Protein AF-A0A6P6TTJ6-F1 (afdb_monomer_lite)

pLDDT: mean 81.43, std 11.1, range [37.91, 95.19]

Foldseek 3Di:
DDDDDVVLLVVLVVVVVVVVVVCVVVVFFEEEDEPDPVCVVVVVVVCVVVVHDHFPLLQDACVQVVLVDDQWDDDPPDTGHGDNDDRGLAYEYEDDPDPRNCLVSCQVVVRAYAYDDDPPDDPVSLVSHDTSHRPPVPPD

Radius of gyration: 16.4 Å; chains: 1; bounding box: 40×37×46 Å

Sequence (140 aa):
MTIIDSDKTLICLRNACNFVGNLVRLKGQFLFVNTNTLFDEISEEMTKAIGIKNDKSWRLEGFLTNSSSPKKFRGRNKKLNLGAIHAPDCVVIFDTERKSSVILEAEWLQVPIVGHVDSSMPWETYKKITYLKEDFSLNR

Structure (mmCIF, N/CA/C/O backbone):
data_AF-A0A6P6TTJ6-F1
#
_entry.id   AF-A0A6P6TTJ6-F1
#
loop_
_atom_site.group_PDB
_atom_site.id
_atom_site.type_symbol
_atom_site.label_atom_id
_atom_site.label_alt_id
_atom_site.label_comp_id
_atom_site.label_asym_id
_atom_site.label_entity_id
_atom_site.label_seq_id
_atom_site.pdbx_PDB_ins_code
_atom_site.Cartn_x
_atom_site.Cartn_y
_atom_site.Cartn_z
_atom_site.occupancy
_atom_site.B_iso_or_equiv
_atom_site.auth_seq_id
_atom_site.auth_comp_id
_atom_site.auth_asym_id
_atom_site.auth_atom_id
_atom_site.pdbx_PDB_model_num
ATOM 1 N N . MET A 1 1 ? 17.411 8.070 -18.887 1.00 58.19 1 MET A N 1
ATOM 2 C CA . MET A 1 1 ? 15.996 7.698 -19.066 1.00 58.19 1 MET A CA 1
ATOM 3 C C . MET A 1 1 ? 15.959 6.199 -19.277 1.00 58.19 1 MET A C 1
ATOM 5 O O . MET A 1 1 ? 16.564 5.721 -20.227 1.00 58.19 1 MET A O 1
ATOM 9 N N . THR A 1 2 ? 15.394 5.468 -18.327 1.00 77.06 2 THR A N 1
ATOM 10 C CA . THR A 1 2 ? 15.205 4.016 -18.391 1.00 77.06 2 THR A CA 1
ATOM 11 C C . THR A 1 2 ? 13.824 3.747 -18.983 1.00 77.06 2 THR A C 1
ATOM 13 O O . THR A 1 2 ? 12.867 4.444 -18.654 1.00 77.06 2 THR A O 1
ATOM 16 N N . ILE A 1 3 ? 13.727 2.791 -19.906 1.00 83.31 3 ILE A N 1
ATOM 17 C CA . ILE A 1 3 ? 12.441 2.360 -20.464 1.00 83.31 3 ILE A CA 1
ATOM 18 C C . ILE A 1 3 ? 11.975 1.168 -19.631 1.00 83.31 3 ILE A C 1
ATOM 20 O O . ILE A 1 3 ? 12.717 0.197 -19.482 1.00 83.31 3 ILE A O 1
ATOM 24 N N . ILE A 1 4 ? 10.779 1.285 -19.060 1.00 83.50 4 ILE A N 1
ATOM 25 C CA . ILE A 1 4 ? 10.122 0.247 -18.262 1.00 83.50 4 ILE A CA 1
ATOM 26 C C . ILE A 1 4 ? 9.396 -0.716 -19.213 1.00 83.50 4 ILE A C 1
ATOM 28 O O . ILE A 1 4 ? 8.837 -0.291 -20.225 1.00 83.50 4 ILE A O 1
ATOM 32 N N . ASP A 1 5 ? 9.438 -2.012 -18.907 1.00 87.56 5 ASP A N 1
ATOM 33 C CA . ASP A 1 5 ? 8.827 -3.064 -19.722 1.00 87.56 5 ASP A CA 1
ATOM 34 C C . ASP A 1 5 ? 7.325 -3.166 -19.422 1.00 87.56 5 ASP A C 1
ATOM 36 O O . ASP A 1 5 ? 6.913 -3.718 -18.400 1.00 87.56 5 ASP A O 1
ATOM 40 N N . SER A 1 6 ? 6.500 -2.652 -20.339 1.00 88.25 6 SER A N 1
ATOM 41 C CA . SER A 1 6 ? 5.046 -2.598 -20.171 1.00 88.25 6 SER A CA 1
ATOM 42 C C . SER A 1 6 ? 4.386 -3.967 -20.012 1.00 88.25 6 SER A C 1
ATOM 44 O O . SER A 1 6 ? 3.352 -4.063 -19.346 1.00 88.25 6 SER A O 1
ATOM 46 N N . ASP A 1 7 ? 4.958 -5.029 -20.588 1.00 90.50 7 ASP A N 1
ATOM 47 C CA . ASP A 1 7 ? 4.389 -6.374 -20.482 1.00 90.50 7 ASP A CA 1
ATOM 48 C C . ASP A 1 7 ? 4.592 -6.926 -19.070 1.00 90.50 7 ASP A C 1
ATOM 50 O O . ASP A 1 7 ? 3.666 -7.479 -18.463 1.00 90.50 7 ASP A O 1
ATOM 54 N N . LYS A 1 8 ? 5.778 -6.696 -18.495 1.00 87.50 8 LYS A N 1
ATOM 55 C CA . LYS A 1 8 ? 6.046 -7.016 -17.088 1.00 87.50 8 LYS A CA 1
ATOM 56 C C . LYS A 1 8 ? 5.174 -6.186 -16.161 1.00 87.50 8 LYS A C 1
ATOM 58 O O . LYS A 1 8 ? 4.575 -6.761 -15.247 1.00 87.50 8 LYS A O 1
ATOM 63 N N . THR A 1 9 ? 5.033 -4.884 -16.415 1.00 88.44 9 THR A N 1
ATOM 64 C CA . THR A 1 9 ? 4.139 -4.022 -15.633 1.00 88.44 9 THR A CA 1
ATOM 65 C C . THR A 1 9 ? 2.704 -4.558 -15.657 1.00 88.44 9 THR A C 1
ATOM 67 O O . THR A 1 9 ? 2.066 -4.661 -14.608 1.00 88.44 9 THR A O 1
ATOM 70 N N . LEU A 1 10 ? 2.196 -4.977 -16.823 1.00 90.62 10 LEU A N 1
ATOM 71 C CA . LEU A 1 10 ? 0.845 -5.525 -16.972 1.00 90.62 10 LEU A CA 1
ATOM 72 C C . LEU A 1 10 ? 0.649 -6.816 -16.167 1.00 90.62 10 LEU A C 1
ATOM 74 O O . LEU A 1 10 ? -0.375 -6.977 -15.496 1.00 90.62 10 LEU A O 1
ATOM 78 N N . ILE A 1 11 ? 1.613 -7.738 -16.217 1.00 91.44 11 ILE A N 1
ATOM 79 C CA . ILE A 1 11 ? 1.575 -8.985 -15.437 1.00 91.44 11 ILE A CA 1
ATOM 80 C C . ILE A 1 11 ? 1.573 -8.669 -13.936 1.00 91.44 11 ILE A C 1
ATOM 82 O O . ILE A 1 11 ? 0.745 -9.195 -13.188 1.00 91.44 11 ILE A O 1
ATOM 86 N N . CYS A 1 12 ? 2.452 -7.767 -13.500 1.00 89.44 12 CYS A N 1
ATOM 87 C CA . CYS A 1 12 ? 2.560 -7.350 -12.106 1.00 89.44 12 CYS A CA 1
ATOM 88 C C . CYS A 1 12 ? 1.270 -6.692 -11.603 1.00 89.44 12 CYS A C 1
ATOM 90 O O . CYS A 1 12 ? 0.802 -7.008 -10.506 1.00 89.44 12 CYS A O 1
ATOM 92 N N . LEU A 1 13 ? 0.663 -5.833 -12.423 1.00 90.50 13 LEU A N 1
ATOM 93 C CA . LEU A 1 13 ? -0.601 -5.175 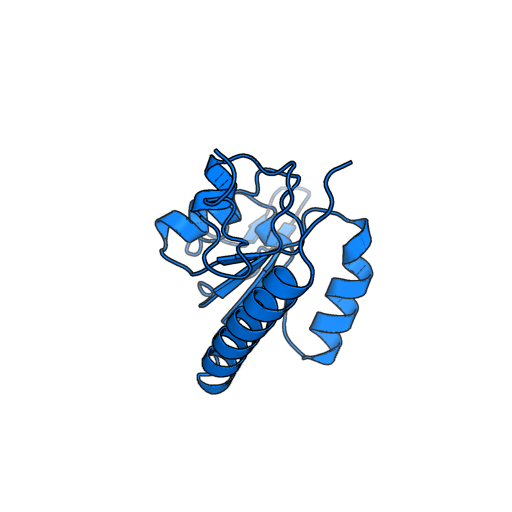-12.117 1.00 90.50 13 LEU A CA 1
ATOM 94 C C . LEU A 1 13 ? -1.739 -6.191 -11.984 1.00 90.50 13 LEU A C 1
ATOM 96 O O . LEU A 1 13 ? -2.487 -6.143 -11.012 1.00 90.50 13 LEU A O 1
ATOM 100 N N . ARG A 1 14 ? -1.843 -7.163 -12.901 1.00 93.00 14 ARG A N 1
ATOM 101 C CA . ARG A 1 14 ? -2.849 -8.239 -12.818 1.00 93.00 14 ARG A CA 1
ATOM 102 C C . ARG A 1 14 ? -2.713 -9.045 -11.528 1.00 93.00 14 ARG A C 1
ATOM 104 O O . ARG A 1 14 ? -3.716 -9.308 -10.867 1.00 93.00 14 ARG A O 1
ATOM 111 N N . ASN A 1 15 ? -1.487 -9.389 -11.140 1.00 92.38 15 ASN A N 1
ATOM 112 C CA . ASN A 1 15 ? -1.221 -10.115 -9.899 1.00 92.38 15 ASN A CA 1
ATOM 113 C C . ASN A 1 15 ? -1.620 -9.294 -8.664 1.00 92.38 15 ASN A C 1
ATOM 115 O O . ASN A 1 15 ? -2.304 -9.811 -7.780 1.00 92.38 15 ASN A O 1
ATOM 119 N N . ALA A 1 16 ? -1.257 -8.009 -8.631 1.00 91.88 16 ALA A N 1
ATOM 120 C CA . ALA A 1 16 ? -1.640 -7.097 -7.556 1.00 91.88 16 ALA A CA 1
ATOM 121 C C . ALA A 1 16 ? -3.167 -6.929 -7.464 1.00 91.88 16 ALA A C 1
ATOM 123 O O . ALA A 1 16 ? -3.736 -7.042 -6.379 1.00 91.88 16 ALA A O 1
ATOM 124 N N . CYS A 1 17 ? -3.853 -6.736 -8.594 1.00 92.44 17 CYS A N 1
ATOM 125 C CA . CYS A 1 17 ? -5.311 -6.628 -8.641 1.00 92.44 17 CYS A CA 1
ATOM 126 C C . CYS A 1 17 ? -6.007 -7.913 -8.179 1.00 92.44 17 CYS A C 1
ATOM 128 O O . CYS A 1 17 ? -6.989 -7.835 -7.444 1.00 92.44 17 CYS A O 1
ATOM 130 N N . ASN A 1 18 ? -5.496 -9.090 -8.553 1.00 94.62 18 ASN A N 1
ATOM 131 C CA . ASN A 1 18 ? -6.033 -10.369 -8.085 1.00 94.62 18 ASN A CA 1
ATOM 132 C C . ASN A 1 18 ? -5.885 -10.520 -6.564 1.00 94.62 18 ASN A C 1
ATOM 134 O O . ASN A 1 18 ? -6.832 -10.921 -5.886 1.00 94.62 18 ASN A O 1
ATOM 138 N N . PHE A 1 19 ? -4.723 -10.156 -6.016 1.00 94.00 19 PHE A N 1
ATOM 139 C CA . PHE A 1 19 ? -4.475 -10.167 -4.575 1.00 94.00 19 PHE A CA 1
ATOM 140 C C . PHE A 1 19 ? -5.423 -9.223 -3.819 1.00 94.00 19 PHE A C 1
ATOM 142 O O . PHE A 1 19 ? -6.116 -9.653 -2.894 1.00 94.00 19 PHE A O 1
ATOM 149 N N . VAL A 1 20 ? -5.523 -7.964 -4.259 1.00 93.00 20 VAL A N 1
ATOM 150 C CA . VAL A 1 20 ? -6.442 -6.975 -3.675 1.00 93.00 20 VAL A CA 1
ATOM 151 C C . VAL A 1 20 ? -7.891 -7.453 -3.792 1.00 93.00 20 VAL A C 1
ATOM 153 O O . VAL A 1 20 ? -8.634 -7.400 -2.816 1.00 93.00 20 VAL A O 1
ATOM 156 N N . GLY A 1 21 ? -8.291 -7.993 -4.945 1.00 94.12 21 GLY A N 1
ATOM 157 C CA . GLY A 1 21 ? -9.632 -8.536 -5.161 1.00 94.12 21 GLY A CA 1
ATOM 158 C C . GLY A 1 21 ? -9.982 -9.675 -4.200 1.00 94.12 21 GLY A C 1
ATOM 159 O O . GLY A 1 21 ? -11.105 -9.729 -3.694 1.00 94.12 21 GLY A O 1
ATOM 160 N N . ASN A 1 22 ? -9.024 -10.550 -3.889 1.00 95.19 22 ASN A N 1
ATOM 161 C CA . ASN A 1 22 ? -9.205 -11.610 -2.897 1.00 95.19 22 ASN A CA 1
ATOM 162 C C . ASN A 1 22 ? -9.354 -11.048 -1.475 1.00 95.19 22 ASN A C 1
ATOM 164 O O . ASN A 1 22 ? -10.259 -11.465 -0.754 1.00 95.19 22 ASN A O 1
ATOM 168 N N . LEU A 1 23 ? -8.535 -10.066 -1.088 1.00 93.12 23 LEU A N 1
ATOM 169 C CA . LEU A 1 23 ? -8.648 -9.398 0.214 1.00 93.12 23 LEU A CA 1
ATOM 170 C C . LEU A 1 23 ? -9.980 -8.655 0.382 1.00 93.12 23 LEU A C 1
ATOM 172 O O . LEU A 1 23 ? -10.607 -8.743 1.437 1.00 93.12 23 LEU A O 1
ATOM 176 N N . VAL A 1 24 ? -10.462 -7.976 -0.664 1.00 92.50 24 VAL A N 1
ATOM 177 C CA . VAL A 1 24 ? -11.763 -7.287 -0.639 1.00 92.50 24 VAL A CA 1
ATOM 178 C C . VAL A 1 24 ? -12.906 -8.278 -0.390 1.00 92.50 24 VAL A C 1
ATOM 180 O O . VAL A 1 24 ? -13.807 -7.983 0.395 1.00 92.50 24 VAL A O 1
ATOM 183 N N . ARG A 1 25 ? -12.866 -9.482 -0.984 1.00 94.25 25 ARG A N 1
ATOM 184 C CA . ARG A 1 25 ? -13.869 -10.540 -0.730 1.00 94.25 25 ARG A CA 1
ATOM 185 C C . ARG A 1 25 ? -13.893 -10.994 0.729 1.00 94.25 25 ARG A C 1
ATOM 187 O O . ARG A 1 25 ? -14.957 -11.332 1.241 1.00 94.25 25 ARG A O 1
ATOM 194 N N . LEU A 1 26 ? -12.741 -10.963 1.397 1.00 93.75 26 LEU A N 1
ATOM 195 C CA . LEU A 1 26 ? -12.600 -11.255 2.825 1.00 93.75 26 LEU A CA 1
ATOM 196 C C . LEU A 1 26 ? -12.953 -10.058 3.724 1.00 93.75 26 LEU A C 1
ATOM 198 O O . LEU A 1 26 ? -12.851 -10.169 4.941 1.00 93.75 26 LEU A O 1
ATOM 202 N N . LYS A 1 27 ? -13.404 -8.935 3.144 1.00 90.19 27 LYS A N 1
ATOM 203 C CA . LYS A 1 27 ? -13.656 -7.659 3.834 1.00 90.19 27 LYS A CA 1
ATOM 204 C C . LYS A 1 27 ? -12.411 -7.093 4.527 1.00 90.19 27 LYS A C 1
ATOM 206 O O . LYS A 1 27 ? -12.526 -6.472 5.583 1.00 90.19 27 LYS A O 1
ATOM 211 N N . GLY A 1 28 ? -11.242 -7.306 3.922 1.00 89.25 28 GLY A N 1
ATOM 212 C CA . GLY A 1 28 ? -9.980 -6.787 4.433 1.00 89.25 28 GLY A CA 1
ATOM 213 C C . GLY A 1 28 ? -9.941 -5.258 4.473 1.00 89.25 28 GLY A C 1
ATOM 214 O O . GLY A 1 28 ? -10.584 -4.577 3.667 1.00 89.25 28 GLY A O 1
ATOM 215 N N . GLN A 1 29 ? -9.181 -4.717 5.420 1.00 88.44 29 GLN A N 1
ATOM 216 C CA . GLN A 1 29 ? -8.952 -3.284 5.569 1.00 88.44 29 GLN A CA 1
ATOM 217 C C . GLN A 1 29 ? -7.704 -2.845 4.806 1.00 88.44 29 GLN A C 1
ATOM 219 O O . GLN A 1 29 ? -6.639 -3.450 4.919 1.00 88.44 29 GLN A O 1
ATOM 224 N N . PHE A 1 30 ? -7.829 -1.744 4.068 1.00 89.62 30 PHE A N 1
ATOM 225 C CA . PHE A 1 30 ? -6.752 -1.192 3.253 1.00 89.62 30 PHE A CA 1
ATOM 226 C C . PHE A 1 30 ? -6.322 0.173 3.774 1.00 89.62 30 PHE A C 1
ATOM 228 O O . PHE A 1 30 ? -7.163 1.014 4.097 1.00 89.62 30 PHE A O 1
ATOM 235 N N . LEU A 1 31 ? -5.012 0.409 3.798 1.00 88.94 31 LEU A N 1
ATOM 236 C CA . LEU A 1 31 ? -4.432 1.723 4.055 1.00 88.94 31 LEU A CA 1
ATOM 237 C C . LEU A 1 31 ? -3.791 2.259 2.776 1.00 88.94 31 LEU A C 1
ATOM 239 O O . LEU A 1 31 ? -2.838 1.669 2.270 1.00 88.94 31 LEU A O 1
ATOM 243 N N . PHE A 1 32 ? -4.290 3.393 2.281 1.00 88.50 32 PHE A N 1
ATOM 244 C CA . PHE A 1 32 ? -3.740 4.056 1.102 1.00 88.50 32 PHE A CA 1
ATOM 245 C C . PHE A 1 32 ? -2.759 5.151 1.517 1.00 88.50 32 PHE A C 1
ATOM 247 O O . PHE A 1 32 ? -3.129 6.166 2.116 1.00 88.50 32 PHE A O 1
ATOM 254 N N . VAL A 1 33 ? -1.495 4.938 1.175 1.00 86.62 33 VAL A N 1
ATOM 255 C CA . VAL A 1 33 ? -0.367 5.788 1.538 1.00 86.62 33 VAL A CA 1
ATOM 256 C C . VAL A 1 33 ? 0.103 6.530 0.297 1.00 86.62 33 VAL A C 1
ATOM 258 O O . VAL A 1 33 ? 0.448 5.933 -0.723 1.00 86.62 33 VAL A O 1
ATOM 261 N N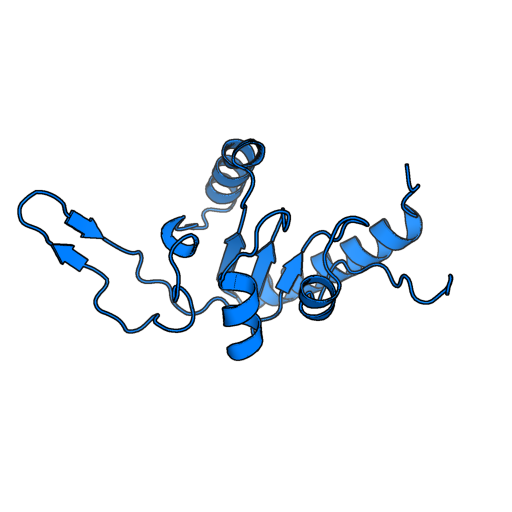 . ASN A 1 34 ? 0.131 7.854 0.400 1.00 86.19 34 ASN A N 1
ATOM 262 C CA . ASN A 1 34 ? 0.590 8.729 -0.665 1.00 86.19 34 ASN A CA 1
ATOM 263 C C . ASN A 1 34 ? 1.447 9.872 -0.109 1.00 86.19 34 ASN A C 1
ATOM 265 O O . ASN A 1 34 ? 0.957 10.749 0.617 1.00 86.19 34 ASN A O 1
ATOM 269 N N . THR A 1 35 ? 2.739 9.848 -0.438 1.00 79.75 35 THR A N 1
ATOM 270 C CA . THR A 1 35 ? 3.723 10.844 0.004 1.00 79.75 35 THR A CA 1
ATOM 271 C C . THR A 1 35 ? 3.765 12.089 -0.869 1.00 79.75 35 THR A C 1
ATOM 273 O O . THR A 1 35 ? 4.195 13.141 -0.380 1.00 79.75 35 THR A O 1
ATOM 276 N N . ASN A 1 36 ? 3.303 11.999 -2.115 1.00 84.12 36 ASN A N 1
ATOM 277 C CA . ASN A 1 36 ? 3.292 13.110 -3.050 1.00 84.12 36 ASN A CA 1
ATOM 278 C C . ASN A 1 36 ? 1.922 13.795 -3.062 1.00 84.12 36 ASN A C 1
ATOM 280 O O . ASN A 1 36 ? 0.923 13.244 -3.516 1.00 84.12 36 ASN A O 1
ATOM 284 N N . THR A 1 37 ? 1.886 15.044 -2.599 1.00 82.56 37 THR A N 1
ATOM 285 C CA . THR A 1 37 ? 0.654 15.834 -2.478 1.00 82.56 37 THR A CA 1
ATOM 286 C C . THR A 1 37 ? -0.053 16.081 -3.809 1.00 82.56 37 THR A C 1
ATOM 288 O O . THR A 1 37 ? -1.231 16.414 -3.795 1.00 82.56 37 THR A O 1
ATOM 291 N N . LEU A 1 38 ? 0.625 15.9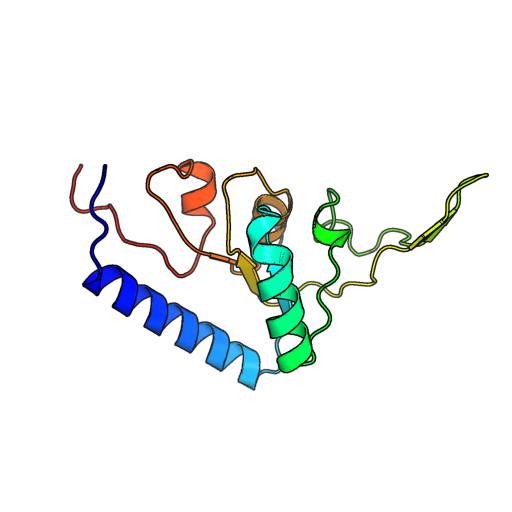06 -4.949 1.00 86.12 38 LEU A N 1
ATOM 292 C CA . LEU A 1 38 ? 0.015 16.038 -6.275 1.00 86.12 38 LEU A CA 1
ATOM 293 C C . LEU A 1 38 ? -1.101 15.009 -6.512 1.00 86.12 38 LEU A C 1
ATOM 295 O O . LEU A 1 38 ? -2.063 15.306 -7.209 1.00 86.12 38 LEU A O 1
ATOM 299 N N . PHE A 1 39 ? -1.008 13.825 -5.899 1.00 84.62 39 PHE A N 1
ATOM 300 C CA . PHE A 1 39 ? -2.012 12.764 -6.039 1.00 84.62 39 PHE A CA 1
ATOM 301 C C . PHE A 1 39 ? -3.040 12.739 -4.898 1.00 84.62 39 PHE A C 1
ATOM 303 O O . PHE A 1 39 ? -3.861 11.820 -4.835 1.00 84.62 39 PHE A O 1
ATOM 310 N N . ASP A 1 40 ? -3.009 13.714 -3.979 1.00 84.88 40 ASP A N 1
ATOM 311 C CA . ASP A 1 40 ? -3.934 13.737 -2.838 1.00 84.88 40 ASP A CA 1
ATOM 312 C C . ASP A 1 40 ? -5.391 13.901 -3.302 1.00 84.88 40 ASP A C 1
ATOM 314 O O . ASP A 1 40 ? -6.257 13.216 -2.765 1.00 84.88 40 ASP A O 1
ATOM 318 N N . GLU A 1 41 ? -5.656 14.732 -4.316 1.00 89.00 41 GLU A N 1
ATOM 319 C CA . GLU A 1 41 ? -7.009 14.948 -4.858 1.00 89.00 41 GLU A CA 1
ATOM 320 C C . GLU A 1 41 ? -7.595 13.656 -5.440 1.00 89.00 41 GLU A C 1
ATOM 322 O O . GLU A 1 41 ? -8.669 13.213 -5.034 1.00 89.00 41 GLU A O 1
ATOM 327 N N . ILE A 1 42 ? -6.829 12.992 -6.309 1.00 89.50 42 ILE A N 1
ATOM 328 C CA . ILE A 1 42 ? -7.210 11.709 -6.912 1.00 89.50 42 ILE A CA 1
ATOM 329 C C . ILE A 1 42 ? -7.439 10.659 -5.819 1.00 89.50 42 ILE A C 1
ATOM 331 O O . ILE A 1 42 ? -8.427 9.926 -5.840 1.00 89.50 42 ILE A O 1
ATOM 335 N N . SER A 1 43 ? -6.547 10.594 -4.828 1.00 85.94 43 SER A N 1
ATOM 336 C CA . SER A 1 43 ? -6.669 9.635 -3.727 1.00 85.94 43 SER A CA 1
ATOM 337 C C . SER A 1 43 ? -7.939 9.873 -2.908 1.00 85.94 43 SER A C 1
ATOM 339 O O . SER A 1 43 ? -8.627 8.920 -2.543 1.00 85.94 43 SER A O 1
ATOM 341 N N . GLU A 1 44 ? -8.270 11.130 -2.614 1.00 86.56 44 GLU A N 1
ATOM 342 C CA . GLU A 1 44 ? -9.478 11.499 -1.874 1.00 86.56 44 GLU A CA 1
ATOM 343 C C . GLU A 1 44 ? -10.751 11.162 -2.649 1.00 86.56 44 GLU A C 1
ATOM 345 O O . GLU A 1 44 ? -11.665 10.562 -2.077 1.00 86.56 44 GLU A O 1
ATOM 350 N N . GLU A 1 45 ? -10.800 11.481 -3.943 1.00 90.50 45 GLU A N 1
ATOM 351 C CA . GLU A 1 45 ? -11.946 11.180 -4.800 1.00 90.50 45 GLU A CA 1
ATOM 352 C C . GLU A 1 45 ? -12.189 9.670 -4.901 1.00 90.50 45 GLU A C 1
ATOM 354 O O . GLU A 1 45 ? -13.306 9.200 -4.674 1.00 90.50 45 GLU A O 1
ATOM 359 N N . MET A 1 46 ? -11.129 8.890 -5.127 1.00 88.88 46 MET A N 1
ATOM 360 C CA . MET A 1 46 ? -11.209 7.429 -5.211 1.00 88.88 46 MET A CA 1
ATOM 361 C C . MET A 1 46 ? -11.642 6.810 -3.882 1.00 88.88 46 MET A C 1
ATOM 363 O O . MET A 1 46 ? -12.520 5.946 -3.846 1.00 88.88 46 MET A O 1
ATOM 367 N N . THR A 1 47 ? -11.080 7.279 -2.765 1.00 85.62 47 THR A N 1
ATOM 368 C CA . THR A 1 47 ? -11.455 6.763 -1.442 1.00 85.62 47 THR A CA 1
ATOM 369 C C . THR A 1 47 ? -12.923 7.087 -1.132 1.00 85.62 47 THR A C 1
ATOM 371 O O . THR A 1 47 ? -13.652 6.233 -0.619 1.00 85.62 47 THR A O 1
ATOM 374 N N . LYS A 1 48 ? -13.391 8.285 -1.512 1.00 88.69 48 LYS A N 1
ATOM 375 C CA . LYS A 1 48 ? -14.790 8.708 -1.372 1.00 88.69 48 LYS A CA 1
ATOM 376 C C . LYS A 1 48 ? -15.735 7.873 -2.236 1.00 88.69 48 LYS A C 1
ATOM 378 O O . LYS A 1 48 ? -16.797 7.496 -1.750 1.00 88.69 48 LYS A O 1
ATOM 383 N N . ALA A 1 49 ? -15.351 7.561 -3.473 1.00 89.81 49 ALA A N 1
ATOM 384 C CA . ALA A 1 49 ? -16.144 6.733 -4.381 1.00 89.81 49 ALA A CA 1
ATOM 385 C C . ALA A 1 49 ? -16.313 5.296 -3.862 1.00 89.81 49 ALA A C 1
ATOM 387 O O . ALA A 1 49 ? -17.397 4.727 -3.956 1.00 89.81 49 ALA A O 1
ATOM 388 N N . ILE A 1 50 ? -15.257 4.724 -3.273 1.00 87.56 50 ILE A N 1
ATOM 389 C CA . ILE A 1 50 ? -15.289 3.370 -2.698 1.00 87.56 50 ILE A CA 1
ATOM 390 C C . ILE A 1 50 ? -15.979 3.365 -1.317 1.00 87.56 50 ILE A C 1
ATOM 392 O O . ILE A 1 50 ? -16.458 2.329 -0.859 1.00 87.56 50 ILE A O 1
ATOM 396 N N . GLY A 1 51 ? -16.061 4.519 -0.646 1.00 84.19 51 GLY A N 1
ATOM 397 C CA . GLY A 1 51 ? -16.635 4.644 0.696 1.00 84.19 51 GLY A CA 1
ATOM 398 C C . GLY A 1 51 ? -15.697 4.164 1.809 1.00 84.19 51 GLY A C 1
ATOM 399 O O . GLY A 1 51 ? -16.151 3.834 2.903 1.00 84.19 51 GLY A O 1
ATOM 400 N N . ILE A 1 52 ? -14.389 4.115 1.542 1.00 80.62 52 ILE A N 1
ATOM 401 C CA . ILE A 1 52 ? -13.366 3.785 2.541 1.00 80.62 52 ILE A CA 1
ATOM 402 C C . ILE A 1 52 ? -12.977 5.068 3.291 1.00 80.62 52 ILE A C 1
ATOM 404 O O . ILE A 1 52 ? -13.044 6.176 2.761 1.00 80.62 52 ILE A O 1
ATOM 408 N N . LYS A 1 53 ? -12.571 4.947 4.555 1.00 74.31 53 LYS A N 1
ATOM 409 C CA . LYS A 1 53 ? -12.013 6.067 5.319 1.00 74.31 53 LYS A CA 1
ATOM 410 C C . LYS A 1 53 ? -10.493 5.963 5.309 1.00 74.31 53 LYS A C 1
ATOM 412 O O . LYS A 1 53 ? -9.948 5.038 5.900 1.00 74.31 53 LYS A O 1
ATOM 417 N N . ASN A 1 54 ? -9.818 6.905 4.654 1.00 76.75 54 ASN A N 1
ATOM 418 C CA . ASN A 1 54 ? -8.358 6.970 4.640 1.00 76.75 54 ASN A CA 1
ATOM 419 C C . ASN A 1 54 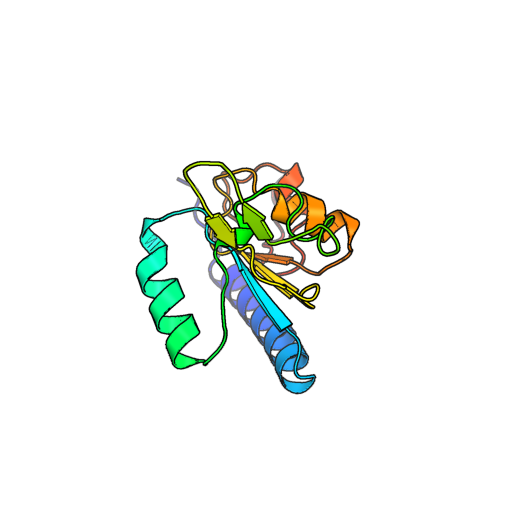? -7.867 8.088 5.571 1.00 76.75 54 ASN A C 1
ATOM 421 O O . ASN A 1 54 ? -7.939 9.269 5.224 1.00 76.75 54 ASN A O 1
ATOM 425 N N . ASP A 1 55 ? -7.387 7.738 6.768 1.00 76.00 55 ASP A N 1
ATOM 426 C CA . ASP A 1 55 ? -6.870 8.741 7.703 1.00 76.00 55 ASP A CA 1
ATOM 427 C C . ASP A 1 55 ? -5.424 9.106 7.349 1.00 76.00 55 ASP A C 1
ATOM 429 O O . ASP A 1 55 ? -4.511 8.303 7.521 1.00 76.00 55 ASP A O 1
ATOM 433 N N . LYS A 1 56 ? -5.177 10.364 6.964 1.00 78.94 56 LYS A N 1
ATOM 434 C CA . LYS A 1 56 ? -3.828 10.883 6.649 1.00 78.94 56 LYS A CA 1
ATOM 435 C C . LYS A 1 56 ? -2.861 10.922 7.848 1.00 78.94 56 LYS A C 1
ATOM 437 O O . LYS A 1 56 ? -1.711 11.334 7.701 1.00 78.94 56 LYS A O 1
ATOM 442 N N . SER A 1 57 ? -3.303 10.510 9.040 1.00 77.56 57 SER A N 1
ATOM 443 C CA . SER A 1 57 ? -2.465 10.417 10.242 1.00 77.56 57 SER A CA 1
ATOM 444 C C . SER A 1 57 ? -1.344 9.385 10.125 1.00 77.56 57 SER A C 1
ATOM 446 O O . SER A 1 57 ? -0.421 9.445 10.927 1.00 77.56 57 SER A O 1
ATOM 448 N N . TRP A 1 58 ? -1.375 8.508 9.114 1.00 80.00 58 TRP A N 1
ATOM 449 C CA . TRP A 1 58 ? -0.262 7.612 8.779 1.00 80.00 58 TRP A CA 1
ATOM 450 C C . TRP A 1 58 ? 1.049 8.343 8.466 1.00 80.00 58 TRP A C 1
ATOM 452 O O . TRP A 1 58 ? 2.111 7.736 8.514 1.00 80.00 58 TRP A O 1
ATOM 462 N N . ARG A 1 59 ? 0.998 9.654 8.187 1.00 79.62 59 ARG A N 1
ATOM 463 C CA . ARG A 1 59 ? 2.186 10.511 8.031 1.00 79.62 59 ARG A CA 1
ATOM 464 C C . ARG A 1 59 ? 2.963 10.717 9.335 1.00 79.62 59 ARG A C 1
ATOM 466 O O . ARG A 1 59 ? 4.065 11.255 9.299 1.00 79.62 59 ARG A O 1
ATOM 473 N N . LEU A 1 60 ? 2.375 10.360 10.473 1.00 80.50 60 LEU A N 1
ATOM 474 C CA . LEU A 1 60 ? 3.037 10.386 11.769 1.00 80.50 60 LEU A CA 1
ATOM 475 C C . LEU A 1 60 ? 3.765 9.068 12.006 1.00 80.50 60 LEU A C 1
ATOM 477 O O . LEU A 1 60 ? 3.295 8.003 11.624 1.00 80.50 60 LEU A O 1
ATOM 481 N N . GLU A 1 61 ? 4.897 9.158 12.683 1.00 77.75 61 GLU A N 1
ATOM 482 C CA . GLU A 1 61 ? 5.714 8.000 13.016 1.00 77.75 61 GLU A CA 1
ATOM 483 C C . GLU A 1 61 ? 5.043 7.124 14.087 1.00 77.75 61 GLU A C 1
ATOM 485 O O . GLU A 1 61 ? 4.363 7.626 14.988 1.00 77.75 61 GLU A O 1
ATOM 490 N N . GLY A 1 62 ? 5.224 5.805 13.986 1.00 78.50 62 GLY A N 1
ATOM 491 C CA . GLY A 1 62 ? 4.618 4.831 14.892 1.00 78.50 62 GLY A CA 1
ATOM 492 C C . GLY A 1 62 ? 3.126 4.613 14.642 1.00 78.50 62 GLY A C 1
ATOM 493 O O . GLY A 1 62 ? 2.407 4.179 15.538 1.00 78.50 62 GLY A O 1
ATOM 494 N N . PHE A 1 63 ? 2.621 4.945 13.457 1.00 81.88 63 PHE A N 1
ATOM 495 C CA . PHE A 1 63 ? 1.192 4.889 13.177 1.00 81.88 63 PHE A CA 1
ATOM 496 C C . PHE A 1 63 ? 0.597 3.478 13.259 1.00 81.88 63 PHE A C 1
ATOM 498 O O . PHE A 1 63 ? -0.477 3.288 13.836 1.00 81.88 63 PHE A O 1
ATOM 505 N N . LEU A 1 64 ? 1.288 2.494 12.686 1.00 82.25 64 LEU A N 1
ATOM 506 C CA . LEU A 1 64 ? 0.880 1.095 12.696 1.00 82.25 64 LEU A CA 1
ATOM 507 C C . LEU A 1 64 ? 1.377 0.386 13.960 1.00 82.25 64 LEU A C 1
ATOM 509 O O . LEU A 1 64 ? 0.616 -0.334 14.608 1.00 82.25 64 LEU A O 1
ATOM 513 N N . THR A 1 65 ? 2.639 0.606 14.337 1.00 83.06 65 THR A N 1
ATOM 514 C CA . THR A 1 65 ? 3.284 -0.110 15.455 1.00 83.06 65 THR A CA 1
ATOM 515 C C . THR A 1 65 ? 2.818 0.364 16.825 1.00 83.06 65 THR A C 1
ATOM 517 O O . THR A 1 65 ? 2.768 -0.426 17.764 1.00 83.06 65 THR A O 1
ATOM 520 N N . ASN A 1 66 ? 2.418 1.631 16.947 1.00 78.81 66 ASN A N 1
ATOM 521 C CA . ASN A 1 66 ? 1.912 2.216 18.184 1.00 78.81 66 ASN A CA 1
ATOM 522 C C . ASN A 1 66 ? 0.393 2.465 18.121 1.00 78.81 66 ASN A C 1
ATOM 524 O O . ASN A 1 66 ? -0.135 3.442 18.660 1.00 78.81 66 ASN A O 1
ATOM 528 N N . SER A 1 67 ? -0.334 1.562 17.461 1.00 71.44 67 SER A N 1
ATOM 529 C CA . SER A 1 67 ? -1.784 1.663 17.259 1.00 71.44 67 SER A CA 1
ATOM 530 C C . SER A 1 67 ? -2.597 1.698 18.564 1.00 71.44 67 SER A C 1
ATOM 532 O O . SER A 1 67 ? -3.710 2.232 18.555 1.00 71.44 67 SER A O 1
ATOM 534 N N . SER A 1 68 ? -2.040 1.216 19.680 1.00 73.81 68 SER A N 1
ATOM 535 C CA . SER A 1 68 ? -2.660 1.226 21.016 1.00 73.81 68 SER A CA 1
ATOM 536 C C . SER A 1 68 ? -2.445 2.520 21.808 1.00 73.81 68 SER A C 1
ATOM 538 O O . SER A 1 68 ? -3.059 2.695 22.862 1.00 73.81 68 SER A O 1
ATOM 540 N N . SER A 1 69 ? -1.582 3.433 21.348 1.00 74.50 69 SER A N 1
ATOM 541 C CA . SER A 1 69 ? -1.295 4.656 22.103 1.00 74.50 69 SER A CA 1
ATOM 542 C C . SER A 1 69 ? -2.486 5.609 22.183 1.00 74.50 69 SER A C 1
ATOM 544 O O . SER A 1 69 ? -3.316 5.639 21.270 1.00 74.50 69 SER A O 1
ATOM 546 N N . PRO A 1 70 ? -2.568 6.444 23.240 1.00 73.25 70 PRO A N 1
ATOM 547 C CA . PRO A 1 70 ? -3.598 7.465 23.358 1.00 73.25 70 PRO A CA 1
ATOM 548 C C . PRO A 1 70 ? -3.630 8.356 22.118 1.00 73.25 70 PRO A C 1
ATOM 550 O O . PRO A 1 70 ? -2.681 9.062 21.808 1.00 73.25 70 PRO A O 1
ATOM 553 N N . LYS A 1 71 ? -4.753 8.336 21.405 1.00 73.94 71 LYS A N 1
ATOM 554 C CA . LYS A 1 71 ? -4.903 9.031 20.117 1.00 73.94 71 LYS A CA 1
ATOM 555 C C . LYS A 1 71 ? -5.415 10.460 20.250 1.00 73.94 71 LYS A C 1
ATOM 557 O O . LYS A 1 71 ? -5.492 11.190 19.271 1.00 73.94 71 LYS A O 1
ATOM 562 N N . LYS A 1 72 ? -5.785 10.868 21.462 1.00 73.00 72 LYS A N 1
ATOM 563 C CA . LYS A 1 72 ? -6.295 12.205 21.763 1.00 73.00 72 LYS A CA 1
ATOM 564 C C . LYS A 1 72 ? -5.240 12.958 22.552 1.00 73.00 72 LYS A C 1
ATOM 566 O O . LYS A 1 72 ? -5.178 12.847 23.773 1.00 73.00 72 LYS A O 1
ATOM 571 N N . PHE A 1 73 ? -4.430 13.740 21.854 1.00 75.12 73 PHE A N 1
ATOM 572 C CA . PHE A 1 73 ? -3.476 14.639 22.488 1.00 75.12 73 PHE A CA 1
ATOM 573 C C . PHE A 1 73 ? -4.098 16.026 22.610 1.00 75.12 73 PHE A C 1
ATOM 575 O O . PHE A 1 73 ? -4.533 16.632 21.628 1.00 75.12 73 PHE A O 1
ATOM 582 N N . ARG A 1 74 ? -4.151 16.544 23.838 1.00 76.56 74 ARG A N 1
ATOM 583 C CA . ARG A 1 74 ? -4.672 17.880 24.130 1.00 76.56 74 ARG A CA 1
ATOM 584 C C . ARG A 1 74 ? -3.572 18.717 24.767 1.00 76.56 74 ARG A C 1
ATOM 586 O O . ARG A 1 74 ? -3.228 18.512 25.924 1.00 76.56 74 ARG A O 1
ATOM 593 N N . GLY A 1 75 ? -3.043 19.667 24.006 1.00 81.38 75 GLY A N 1
ATOM 594 C CA . GLY A 1 75 ? -2.194 20.732 24.533 1.00 81.38 75 GLY A CA 1
ATOM 595 C C . GLY A 1 75 ? -3.021 21.940 24.977 1.00 81.38 75 GLY A C 1
ATOM 596 O O . GLY A 1 75 ? -4.238 21.979 24.777 1.00 81.38 75 GLY A O 1
ATOM 597 N N . ARG A 1 76 ? -2.351 22.969 25.521 1.00 79.19 76 ARG A N 1
ATOM 598 C CA . ARG A 1 76 ? -2.999 24.249 25.882 1.00 79.19 76 ARG A CA 1
ATOM 599 C C . ARG A 1 76 ? -3.749 24.882 24.703 1.00 79.19 76 ARG A C 1
ATOM 601 O O . ARG A 1 76 ? -4.870 25.333 24.892 1.00 79.19 76 ARG A O 1
ATOM 608 N N . ASN A 1 77 ? -3.164 24.839 23.499 1.00 80.12 77 ASN A N 1
ATOM 609 C CA . ASN A 1 77 ? -3.671 25.560 22.320 1.00 80.12 77 ASN A CA 1
ATOM 610 C C . ASN A 1 77 ? -4.079 24.663 21.138 1.00 80.12 77 ASN A C 1
ATOM 612 O O . ASN A 1 77 ? -4.557 25.174 20.130 1.00 80.12 77 ASN A O 1
ATOM 616 N N . LYS A 1 78 ? -3.869 23.341 21.206 1.00 75.06 78 LYS A N 1
ATOM 617 C CA . LYS A 1 78 ? -4.144 22.425 20.084 1.00 75.06 78 LYS A CA 1
ATOM 618 C C . LYS A 1 78 ? -4.734 21.108 20.572 1.00 75.06 78 LYS A C 1
ATOM 620 O O . LYS A 1 78 ? -4.328 20.580 21.607 1.00 75.06 78 LYS A O 1
ATOM 625 N N . LYS A 1 79 ? -5.677 20.575 19.798 1.00 78.00 79 LYS A N 1
ATOM 626 C CA . LYS A 1 79 ? -6.227 19.226 19.954 1.00 78.00 79 LYS A CA 1
ATOM 627 C C . LYS A 1 79 ? -5.828 18.422 18.724 1.00 78.00 79 LYS A C 1
ATOM 629 O O . LYS A 1 79 ? -6.165 18.815 17.613 1.00 78.00 79 LYS A O 1
ATOM 634 N N . LEU A 1 80 ? -5.116 17.327 18.936 1.00 73.44 80 LEU A N 1
ATOM 635 C CA . LEU A 1 80 ? -4.779 16.357 17.907 1.00 73.44 80 LEU A CA 1
ATOM 636 C C . LEU A 1 80 ? -5.577 15.089 18.199 1.00 73.44 80 LEU A C 1
ATOM 638 O O . LEU A 1 80 ? -5.402 14.468 19.246 1.00 73.44 80 LEU A O 1
ATOM 642 N N . ASN A 1 81 ? -6.473 14.739 17.282 1.00 70.19 81 ASN A N 1
ATOM 643 C CA . ASN A 1 81 ? -7.203 13.482 17.319 1.00 70.19 81 ASN A CA 1
ATOM 644 C C . ASN A 1 81 ? -6.646 12.605 16.202 1.00 70.19 81 ASN A C 1
ATOM 646 O O . ASN A 1 81 ? -6.910 12.852 15.028 1.00 70.19 81 ASN A O 1
ATOM 650 N N . LEU A 1 82 ? -5.847 11.616 16.573 1.00 70.31 82 LEU A N 1
ATOM 651 C CA . LEU A 1 82 ? -5.387 10.574 15.672 1.00 70.31 82 LEU A CA 1
ATOM 652 C C . LEU A 1 82 ? -6.532 9.585 15.442 1.00 70.31 82 LEU A C 1
ATOM 654 O O . LEU A 1 82 ? -7.298 9.271 16.358 1.00 70.31 82 LEU A O 1
ATOM 658 N N . GLY A 1 83 ? -6.674 9.118 14.205 1.00 62.78 83 GLY A N 1
ATOM 659 C CA . GLY A 1 83 ? -7.677 8.119 13.858 1.00 62.78 83 GLY A CA 1
ATOM 660 C C . GLY A 1 83 ? -7.404 6.803 14.581 1.00 62.78 83 GLY A C 1
ATOM 661 O O . GLY A 1 83 ? -6.271 6.315 14.602 1.00 62.78 83 GLY A O 1
ATOM 662 N N . ALA A 1 84 ? -8.435 6.214 15.192 1.00 54.66 84 ALA A N 1
ATOM 663 C CA . ALA A 1 84 ? -8.367 4.849 15.693 1.00 54.66 84 ALA A CA 1
ATOM 664 C C . ALA A 1 84 ? -8.323 3.879 14.510 1.00 54.66 84 ALA A C 1
ATOM 666 O O . ALA A 1 84 ? -9.346 3.372 14.072 1.00 54.66 84 ALA A O 1
ATOM 667 N N . ILE A 1 85 ? -7.125 3.673 13.973 1.00 61.34 85 ILE A N 1
ATOM 668 C CA . ILE A 1 85 ? -6.891 2.695 12.920 1.00 61.34 85 ILE A CA 1
ATOM 669 C C . ILE A 1 85 ? -6.641 1.331 13.561 1.00 61.3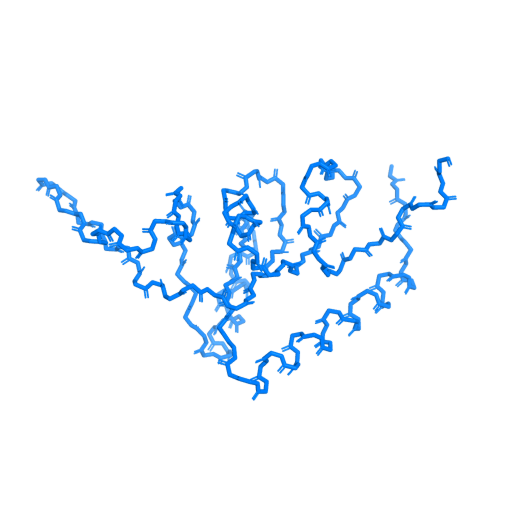4 85 ILE A C 1
ATOM 671 O O . ILE A 1 85 ? -5.727 1.179 14.377 1.00 61.34 85 ILE A O 1
ATOM 675 N N . HIS A 1 86 ? -7.517 0.381 13.229 1.00 69.06 86 HIS A N 1
ATOM 676 C CA . HIS A 1 86 ? -7.222 -1.046 13.299 1.00 69.06 86 HIS A CA 1
ATOM 677 C C . HIS A 1 86 ? -6.086 -1.346 12.318 1.00 69.06 86 HIS A C 1
ATOM 679 O O . HIS A 1 86 ? -6.027 -0.726 11.259 1.00 69.06 86 HIS A O 1
ATOM 685 N N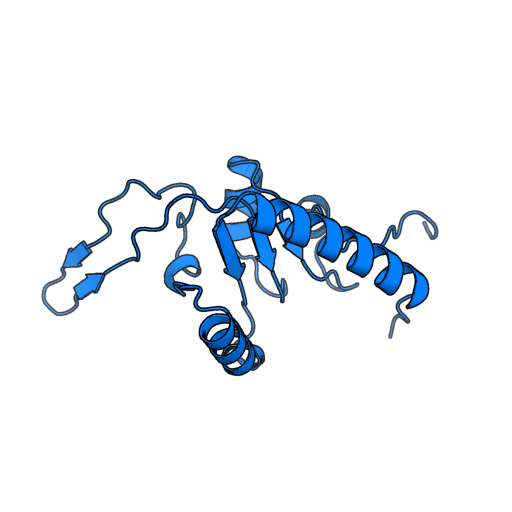 . ALA A 1 87 ? -5.175 -2.255 12.671 1.00 76.44 87 ALA A N 1
ATOM 686 C CA . ALA A 1 87 ? -4.083 -2.616 11.772 1.00 76.44 87 ALA A CA 1
ATOM 687 C C . ALA A 1 87 ? -4.657 -3.041 10.402 1.00 76.44 87 ALA A C 1
ATOM 689 O O . ALA A 1 87 ? -5.572 -3.866 10.377 1.00 76.44 87 ALA A O 1
ATOM 690 N N . PRO A 1 88 ? -4.189 -2.450 9.289 1.00 87.94 88 PRO A N 1
ATOM 691 C CA . PRO A 1 88 ? -4.681 -2.794 7.965 1.00 87.94 88 PRO A CA 1
ATOM 692 C C . PRO A 1 88 ? -4.203 -4.194 7.571 1.00 87.94 88 PRO A C 1
ATOM 694 O O . PRO A 1 88 ? -3.087 -4.587 7.906 1.00 87.94 88 PRO A O 1
ATOM 697 N N . ASP A 1 89 ? -5.016 -4.908 6.797 1.00 90.69 89 ASP A N 1
ATOM 698 C CA . ASP A 1 89 ? -4.641 -6.205 6.221 1.00 90.69 89 ASP A CA 1
ATOM 699 C C . ASP A 1 89 ? -3.710 -6.039 5.012 1.00 90.69 89 ASP A C 1
ATOM 701 O O . ASP A 1 89 ? -3.007 -6.968 4.622 1.00 90.69 89 ASP A O 1
ATOM 705 N N . CYS A 1 90 ? -3.705 -4.852 4.397 1.00 91.75 90 CYS A N 1
ATOM 706 C CA . CYS A 1 90 ? -2.823 -4.509 3.290 1.00 91.75 90 CYS A CA 1
ATOM 707 C C . CYS A 1 90 ? -2.556 -3.002 3.233 1.00 91.75 90 CYS A C 1
ATOM 709 O O . CYS A 1 90 ? -3.463 -2.179 3.393 1.00 91.75 90 CYS A O 1
ATOM 711 N N . VAL A 1 91 ? -1.313 -2.638 2.917 1.00 90.81 91 VAL A N 1
ATOM 712 C CA . VAL A 1 91 ? -0.922 -1.253 2.631 1.00 90.81 91 VAL A CA 1
ATOM 713 C C . VAL A 1 91 ? -0.742 -1.085 1.126 1.00 90.81 91 VAL A C 1
ATOM 715 O O . VAL A 1 91 ? -0.059 -1.881 0.486 1.00 90.81 91 VAL A O 1
ATOM 718 N N . VAL A 1 92 ? -1.354 -0.046 0.560 1.00 90.31 92 VAL A N 1
ATOM 719 C CA . VAL A 1 92 ? -1.205 0.326 -0.850 1.00 90.31 92 VAL A CA 1
ATOM 720 C C . VAL A 1 92 ? -0.450 1.646 -0.929 1.00 90.31 92 VAL A C 1
ATOM 722 O O . VAL A 1 92 ? -0.907 2.650 -0.384 1.00 90.31 92 VAL A O 1
ATOM 725 N N . ILE A 1 93 ? 0.707 1.644 -1.589 1.00 87.69 93 ILE A N 1
ATOM 726 C CA . ILE A 1 93 ? 1.609 2.795 -1.680 1.00 87.69 93 ILE A CA 1
ATOM 727 C C . ILE A 1 93 ? 1.730 3.240 -3.133 1.00 87.69 93 ILE A C 1
ATOM 729 O O . ILE A 1 93 ? 2.229 2.501 -3.980 1.00 87.69 93 ILE A O 1
ATOM 733 N N . PHE A 1 94 ? 1.287 4.459 -3.424 1.00 81.12 94 PHE A N 1
ATOM 734 C CA . PHE A 1 94 ? 1.367 5.009 -4.781 1.00 81.12 94 PHE A CA 1
ATOM 735 C C . PHE A 1 94 ? 2.722 5.634 -5.088 1.00 81.12 94 PHE A C 1
ATOM 737 O O . PHE A 1 94 ? 3.190 5.565 -6.219 1.00 81.12 94 PHE A O 1
ATOM 744 N N . ASP A 1 95 ? 3.346 6.223 -4.074 1.00 77.62 95 ASP A N 1
ATOM 745 C CA . ASP A 1 95 ? 4.623 6.902 -4.196 1.00 77.62 95 ASP A CA 1
ATOM 746 C C . ASP A 1 95 ? 5.524 6.550 -3.009 1.00 77.62 95 ASP A C 1
ATOM 748 O O . ASP A 1 95 ? 5.082 6.472 -1.860 1.00 77.62 95 ASP A O 1
ATOM 752 N N . THR A 1 96 ? 6.795 6.327 -3.314 1.00 66.00 96 THR A N 1
ATOM 753 C CA . THR A 1 96 ? 7.842 5.934 -2.369 1.00 66.00 96 THR A CA 1
ATOM 754 C C . THR A 1 96 ? 9.016 6.903 -2.347 1.00 66.00 96 THR A C 1
ATOM 756 O O . THR A 1 96 ? 10.037 6.592 -1.733 1.00 66.00 96 THR A O 1
ATOM 759 N N . GLU A 1 97 ? 8.907 8.066 -2.998 1.00 62.47 97 GLU A N 1
ATOM 760 C CA . GLU A 1 97 ? 9.975 9.075 -3.029 1.00 62.47 97 GLU A CA 1
ATOM 761 C C . GLU A 1 97 ? 10.443 9.485 -1.622 1.00 62.47 97 GLU A C 1
ATOM 763 O O . GLU A 1 97 ? 11.608 9.834 -1.419 1.00 62.47 97 GLU A O 1
ATOM 768 N N . ARG A 1 98 ? 9.563 9.403 -0.613 1.00 64.56 98 ARG A N 1
ATOM 769 C CA . ARG A 1 98 ? 9.918 9.641 0.792 1.00 64.56 98 ARG A CA 1
ATOM 770 C C . ARG A 1 98 ? 9.966 8.342 1.585 1.00 64.56 98 ARG A C 1
ATOM 772 O O . ARG A 1 98 ? 9.083 7.496 1.468 1.00 64.56 98 ARG A O 1
ATOM 779 N N . LYS A 1 99 ? 10.959 8.240 2.480 1.00 64.94 99 LYS A N 1
ATOM 780 C CA . LYS A 1 99 ? 11.035 7.208 3.528 1.00 64.94 99 LYS A CA 1
ATOM 781 C C . LYS A 1 99 ? 9.800 7.310 4.427 1.00 64.94 99 LYS A C 1
ATOM 783 O O . LYS A 1 99 ? 9.802 8.036 5.415 1.00 64.94 99 LYS A O 1
ATOM 788 N N . SER A 1 100 ? 8.734 6.615 4.052 1.00 72.44 100 SER A N 1
ATOM 789 C CA . SER A 1 100 ? 7.535 6.501 4.869 1.00 72.44 100 SER A CA 1
ATOM 790 C C . SER A 1 100 ? 7.817 5.506 5.988 1.00 72.44 100 SER A C 1
ATOM 792 O O . SER A 1 100 ? 8.173 4.357 5.711 1.00 72.44 100 SER A O 1
ATOM 794 N N . SER A 1 101 ? 7.656 5.929 7.246 1.00 84.75 101 SER A N 1
ATOM 795 C CA . SER A 1 101 ? 7.778 5.029 8.402 1.00 84.75 101 SER A CA 1
ATOM 796 C C . SER A 1 101 ? 6.831 3.835 8.266 1.00 84.75 101 SER A C 1
ATOM 798 O O . SER A 1 101 ? 7.181 2.726 8.651 1.00 84.75 101 SER A O 1
ATOM 800 N N . VAL A 1 102 ? 5.695 4.029 7.587 1.00 86.25 102 VAL A N 1
ATOM 801 C CA . VAL A 1 102 ? 4.699 2.994 7.294 1.00 86.25 102 VAL A CA 1
ATOM 802 C C . VAL A 1 102 ? 5.302 1.778 6.587 1.00 86.25 102 VAL A C 1
ATOM 804 O O . VAL A 1 102 ? 4.875 0.667 6.863 1.00 86.25 102 VAL A O 1
ATOM 807 N N . ILE A 1 103 ? 6.313 1.947 5.725 1.00 88.06 103 ILE A N 1
ATOM 808 C CA . ILE A 1 103 ? 6.958 0.815 5.034 1.00 88.06 103 ILE A CA 1
ATOM 809 C C . ILE A 1 103 ? 7.732 -0.058 6.029 1.00 88.06 103 ILE A C 1
ATOM 811 O O . ILE A 1 103 ? 7.648 -1.282 5.977 1.00 88.06 103 ILE A O 1
ATOM 815 N N . LEU A 1 104 ? 8.474 0.574 6.943 1.00 88.12 104 LEU A N 1
ATOM 816 C CA . LEU A 1 104 ? 9.229 -0.116 7.995 1.00 88.12 104 LEU A CA 1
ATOM 817 C C . LEU A 1 104 ? 8.291 -0.782 9.001 1.00 88.12 104 LEU A C 1
ATOM 819 O O . LEU A 1 104 ? 8.479 -1.930 9.384 1.00 88.12 104 LEU A O 1
ATOM 823 N N . GLU A 1 105 ? 7.260 -0.054 9.407 1.00 89.62 105 GLU A N 1
ATOM 824 C CA . GLU A 1 105 ? 6.277 -0.534 10.364 1.00 89.62 105 GLU A CA 1
ATOM 825 C C . GLU A 1 105 ? 5.448 -1.699 9.799 1.00 89.62 105 GLU A C 1
ATOM 827 O O . GLU A 1 105 ? 5.195 -2.667 10.512 1.00 89.62 105 GLU A O 1
ATOM 832 N N . ALA A 1 106 ? 5.068 -1.642 8.518 1.00 89.88 106 ALA A N 1
ATOM 833 C CA . ALA A 1 106 ? 4.366 -2.726 7.836 1.00 89.88 106 ALA A CA 1
ATOM 834 C C . ALA A 1 106 ? 5.242 -3.978 7.701 1.00 89.88 106 ALA A C 1
ATOM 836 O O . ALA A 1 106 ? 4.752 -5.079 7.937 1.00 89.88 106 ALA A O 1
ATOM 837 N N . GLU A 1 107 ? 6.537 -3.821 7.406 1.00 89.69 107 GLU A N 1
ATOM 838 C CA . GLU A 1 107 ? 7.494 -4.935 7.395 1.00 89.69 107 GLU A CA 1
ATOM 839 C C . GLU A 1 107 ? 7.572 -5.621 8.768 1.00 89.69 107 GLU A C 1
ATOM 841 O O . GLU A 1 107 ? 7.475 -6.845 8.851 1.00 89.69 107 GLU A O 1
ATOM 846 N N . TRP A 1 108 ? 7.685 -4.851 9.855 1.00 89.69 108 TRP A N 1
ATOM 847 C CA . TRP A 1 108 ? 7.724 -5.407 11.214 1.00 89.69 108 TRP A CA 1
ATOM 848 C C . TRP A 1 108 ? 6.426 -6.105 11.620 1.00 89.69 108 TRP A C 1
ATOM 850 O O . TRP A 1 108 ? 6.469 -7.107 12.331 1.00 89.69 108 TRP A O 1
ATOM 860 N N . LEU A 1 109 ? 5.282 -5.599 11.161 1.00 89.31 109 LEU A N 1
ATOM 861 C CA . LEU A 1 109 ? 3.967 -6.195 11.408 1.00 89.31 109 LEU A CA 1
ATOM 862 C C . LEU A 1 109 ? 3.599 -7.296 10.402 1.00 89.31 109 LEU A C 1
ATOM 864 O O . LEU A 1 109 ? 2.514 -7.860 10.506 1.00 89.31 109 LEU A O 1
ATOM 868 N N . GLN A 1 110 ? 4.481 -7.599 9.443 1.00 91.31 110 GLN A N 1
ATOM 869 C CA . GLN A 1 110 ? 4.251 -8.557 8.358 1.00 91.31 110 GLN A CA 1
ATOM 870 C C . GLN A 1 110 ? 2.993 -8.256 7.524 1.00 91.31 110 GLN A C 1
ATOM 872 O O . GLN A 1 110 ? 2.356 -9.159 6.981 1.00 91.31 110 GLN A O 1
ATOM 877 N N . VAL A 1 111 ? 2.642 -6.975 7.400 1.00 91.69 111 VAL A N 1
ATOM 878 C CA . VAL A 1 111 ? 1.527 -6.529 6.565 1.00 91.69 111 VAL A CA 1
ATOM 879 C C . VAL A 1 111 ? 2.011 -6.426 5.115 1.00 91.69 111 VAL A C 1
ATOM 881 O O . VAL A 1 111 ? 3.011 -5.751 4.856 1.00 91.69 111 VAL A O 1
ATOM 884 N N . PRO A 1 112 ? 1.327 -7.063 4.149 1.00 92.88 112 PRO A N 1
ATOM 885 C CA . PRO A 1 112 ? 1.724 -7.019 2.749 1.00 92.88 112 PRO A CA 1
ATOM 886 C C . PRO A 1 112 ? 1.610 -5.603 2.178 1.00 92.88 112 PRO A C 1
ATOM 888 O O . PRO A 1 112 ? 0.644 -4.875 2.433 1.00 92.88 112 PRO A O 1
ATOM 891 N N . ILE A 1 113 ? 2.600 -5.241 1.359 1.00 91.56 113 ILE A N 1
ATOM 892 C CA . ILE A 1 113 ? 2.683 -3.932 0.712 1.00 91.56 113 ILE A CA 1
ATOM 893 C C . ILE A 1 113 ? 2.520 -4.113 -0.795 1.00 91.56 113 ILE A C 1
ATOM 895 O O . ILE A 1 113 ? 3.320 -4.787 -1.449 1.00 91.56 113 ILE A O 1
ATOM 899 N N . VAL A 1 114 ? 1.495 -3.478 -1.352 1.00 91.62 114 VAL A N 1
ATOM 900 C CA . VAL A 1 114 ? 1.316 -3.309 -2.796 1.00 91.62 114 VAL A CA 1
ATOM 901 C C . VAL A 1 114 ? 1.802 -1.909 -3.136 1.00 91.62 114 VAL A C 1
ATOM 903 O O . VAL A 1 114 ? 1.279 -0.942 -2.586 1.00 91.62 114 VAL A O 1
ATOM 906 N N . GLY A 1 115 ? 2.785 -1.757 -4.018 1.00 88.31 115 GLY A N 1
ATOM 907 C CA . GLY A 1 115 ? 3.246 -0.413 -4.350 1.00 88.31 115 GLY A CA 1
ATOM 908 C C . GLY A 1 115 ? 3.975 -0.309 -5.669 1.00 88.31 115 GLY A C 1
ATOM 909 O O . GLY A 1 115 ? 4.597 -1.264 -6.118 1.00 88.31 115 GLY A O 1
ATOM 910 N N . HIS A 1 116 ? 3.877 0.864 -6.289 1.00 83.00 116 HIS A N 1
ATOM 911 C CA . HIS A 1 116 ? 4.562 1.136 -7.544 1.00 83.00 116 HIS A CA 1
ATOM 912 C C . HIS A 1 116 ? 6.074 1.245 -7.320 1.00 83.00 116 HIS A C 1
ATOM 914 O O . HIS A 1 116 ? 6.526 1.972 -6.435 1.00 83.00 116 HIS A O 1
ATOM 920 N N . VAL A 1 117 ? 6.852 0.523 -8.126 1.00 79.50 117 VAL A N 1
ATOM 921 C CA . VAL A 1 117 ? 8.316 0.557 -8.087 1.00 79.50 117 VAL A CA 1
ATOM 922 C C . VAL A 1 117 ? 8.849 1.360 -9.263 1.00 79.50 117 VAL A C 1
ATOM 924 O O . VAL A 1 117 ? 8.472 1.117 -10.402 1.00 79.50 117 VAL A O 1
ATOM 927 N N . ASP A 1 118 ? 9.782 2.267 -8.982 1.00 80.12 118 ASP A N 1
ATOM 928 C CA . ASP A 1 118 ? 10.563 2.969 -9.998 1.00 80.12 118 ASP A CA 1
ATOM 929 C C . ASP A 1 118 ? 12.061 2.640 -9.868 1.00 80.12 118 ASP A C 1
ATOM 931 O O . ASP A 1 118 ? 12.559 2.238 -8.816 1.00 80.12 118 ASP A O 1
ATOM 935 N N . SER A 1 119 ? 12.790 2.855 -10.957 1.00 78.94 119 SER A N 1
ATOM 936 C CA . SER A 1 119 ? 14.244 2.761 -11.075 1.00 78.94 119 SER A CA 1
ATOM 937 C C . SER A 1 119 ? 15.022 3.629 -10.080 1.00 78.94 119 SER A C 1
ATOM 939 O O . SER A 1 119 ? 16.151 3.286 -9.728 1.00 78.94 119 SER A O 1
ATOM 941 N N . SER A 1 120 ? 14.435 4.731 -9.604 1.00 80.00 120 SER A N 1
ATOM 942 C CA . SER A 1 120 ? 15.030 5.614 -8.593 1.00 80.00 120 SER A CA 1
ATOM 943 C C . SER A 1 120 ? 14.898 5.092 -7.152 1.00 80.00 120 SER A C 1
ATOM 945 O O . SER A 1 120 ? 15.508 5.643 -6.232 1.00 80.00 120 SER A O 1
ATOM 947 N N . MET A 1 121 ? 14.127 4.020 -6.933 1.00 80.94 121 MET A N 1
ATOM 948 C CA . MET A 1 121 ? 13.811 3.514 -5.601 1.00 80.94 121 MET A CA 1
ATOM 949 C C . MET A 1 121 ? 15.037 2.886 -4.909 1.00 80.94 121 MET A C 1
ATOM 951 O O . MET A 1 121 ? 15.712 2.025 -5.482 1.00 80.94 121 MET A O 1
ATOM 955 N N . PRO A 1 122 ? 15.300 3.218 -3.629 1.00 84.50 122 PRO A N 1
ATOM 956 C CA . PRO A 1 122 ? 16.320 2.536 -2.844 1.00 84.50 122 PRO A CA 1
ATOM 957 C C . PRO A 1 122 ? 16.050 1.032 -2.725 1.00 84.50 122 PRO A C 1
ATOM 959 O O . PRO A 1 122 ? 14.930 0.598 -2.450 1.00 84.50 122 PRO A O 1
ATOM 962 N N . TRP A 1 123 ? 17.111 0.232 -2.832 1.00 83.81 123 TRP A N 1
ATOM 963 C CA . TRP A 1 123 ? 17.034 -1.232 -2.762 1.00 83.81 123 TRP A CA 1
ATOM 964 C C . TRP A 1 123 ? 16.403 -1.761 -1.464 1.00 83.81 123 TRP A C 1
ATOM 966 O O . TRP A 1 123 ? 15.717 -2.783 -1.465 1.00 83.81 123 TRP A O 1
ATOM 976 N N . GLU A 1 124 ? 16.622 -1.058 -0.353 1.00 84.94 124 GLU A N 1
ATOM 977 C CA . GLU A 1 124 ? 16.033 -1.387 0.948 1.00 84.94 124 GLU A CA 1
ATOM 978 C C . GLU A 1 124 ? 14.505 -1.317 0.915 1.00 84.94 124 GLU A C 1
ATOM 980 O O . GLU A 1 124 ? 13.844 -2.212 1.431 1.00 84.94 124 GLU A O 1
ATOM 985 N N . THR A 1 125 ? 13.945 -0.287 0.280 1.00 83.06 125 THR A N 1
ATOM 986 C CA . THR A 1 125 ? 12.496 -0.107 0.131 1.00 83.06 125 THR A CA 1
ATOM 987 C C . THR A 1 125 ? 11.925 -1.126 -0.850 1.00 83.06 125 THR A C 1
ATOM 989 O O . THR A 1 125 ? 10.923 -1.775 -0.558 1.00 83.06 125 THR A O 1
ATOM 992 N N . TYR A 1 126 ? 12.614 -1.338 -1.972 1.00 85.75 126 TYR A N 1
ATOM 993 C CA . TYR A 1 126 ? 12.219 -2.293 -3.008 1.00 85.75 126 TYR A CA 1
ATOM 994 C C . TYR A 1 126 ? 12.036 -3.723 -2.481 1.00 85.75 126 TYR A C 1
ATOM 996 O O . TYR A 1 126 ? 11.121 -4.436 -2.889 1.00 85.75 126 TYR A O 1
ATOM 1004 N N . LYS A 1 127 ? 12.889 -4.160 -1.547 1.00 87.06 127 LYS A N 1
ATOM 1005 C CA . LYS A 1 127 ? 12.793 -5.499 -0.945 1.00 87.06 127 LYS A CA 1
ATOM 1006 C C . LYS A 1 127 ? 11.529 -5.718 -0.112 1.00 87.06 127 LYS A C 1
ATOM 1008 O O . LYS A 1 127 ? 11.123 -6.866 0.040 1.00 87.06 127 LYS A O 1
ATOM 1013 N N . LYS A 1 128 ? 10.941 -4.647 0.418 1.00 87.31 128 LYS A N 1
ATOM 1014 C CA . LYS A 1 128 ? 9.798 -4.691 1.344 1.00 87.31 128 LYS A CA 1
ATOM 1015 C C . LYS A 1 128 ? 8.464 -4.704 0.612 1.00 87.31 128 LYS A C 1
ATOM 1017 O O . LYS A 1 128 ? 7.462 -5.149 1.161 1.00 87.31 128 LYS A O 1
ATOM 1022 N N . ILE A 1 129 ? 8.454 -4.234 -0.633 1.00 86.62 129 ILE A N 1
ATOM 1023 C CA . ILE A 1 129 ? 7.269 -4.251 -1.485 1.00 86.62 129 ILE A CA 1
ATOM 1024 C C . ILE A 1 129 ? 7.018 -5.686 -1.953 1.00 86.62 129 ILE A C 1
ATOM 1026 O O . ILE A 1 129 ? 7.897 -6.349 -2.508 1.00 86.62 129 ILE A O 1
ATOM 1030 N N . THR A 1 130 ? 5.805 -6.167 -1.694 1.00 82.62 130 THR A N 1
ATOM 1031 C CA . THR A 1 130 ? 5.389 -7.551 -1.939 1.00 82.62 130 THR A CA 1
ATOM 1032 C C . THR A 1 130 ? 4.799 -7.725 -3.336 1.00 82.62 130 THR A C 1
ATOM 1034 O O . THR A 1 130 ? 5.084 -8.714 -4.006 1.00 82.62 130 THR A O 1
ATOM 1037 N N . TYR A 1 131 ? 3.993 -6.762 -3.790 1.00 79.12 131 TYR A N 1
ATOM 1038 C CA . TYR A 1 131 ? 3.266 -6.827 -5.059 1.00 79.12 131 TYR A CA 1
ATOM 1039 C C . TYR A 1 131 ? 3.493 -5.573 -5.904 1.00 79.12 131 TYR A C 1
ATOM 1041 O O . TYR A 1 131 ? 3.709 -4.492 -5.360 1.00 79.12 131 TYR A O 1
ATOM 1049 N N . LEU A 1 132 ? 3.364 -5.732 -7.228 1.00 74.44 132 LEU A N 1
ATOM 1050 C CA . LEU A 1 132 ? 3.706 -4.730 -8.248 1.00 74.44 132 LEU A CA 1
ATOM 1051 C C . LEU A 1 132 ? 5.227 -4.474 -8.333 1.00 74.44 132 LEU A C 1
ATOM 1053 O O . LEU A 1 132 ? 5.717 -3.352 -8.362 1.00 74.44 132 LEU A O 1
ATOM 1057 N N . LYS A 1 133 ? 5.978 -5.577 -8.364 1.00 70.38 133 LYS A N 1
ATOM 1058 C CA . LYS A 1 133 ? 7.436 -5.607 -8.419 1.00 70.38 133 LYS A CA 1
ATOM 1059 C C . LYS A 1 133 ? 7.884 -6.168 -9.759 1.00 70.38 133 LYS A C 1
ATOM 1061 O O . LYS A 1 133 ? 7.598 -7.323 -10.059 1.00 70.38 133 LYS A O 1
ATOM 1066 N N . GLU A 1 134 ? 8.604 -5.376 -10.537 1.00 65.94 134 GLU A N 1
ATOM 1067 C CA . GLU A 1 134 ? 9.267 -5.890 -11.731 1.00 65.94 134 GLU A CA 1
ATOM 1068 C C . GLU A 1 134 ? 10.537 -6.633 -11.330 1.00 65.94 134 GLU A C 1
ATOM 1070 O O . GLU A 1 134 ? 11.394 -6.083 -10.641 1.00 65.94 134 GLU A O 1
ATOM 1075 N N . ASP A 1 135 ? 10.685 -7.885 -11.763 1.00 57.19 135 ASP A N 1
ATOM 1076 C CA . ASP A 1 135 ? 11.935 -8.614 -11.578 1.00 57.19 135 ASP A CA 1
ATOM 1077 C C . ASP A 1 135 ? 13.036 -7.984 -12.443 1.00 57.19 135 ASP A C 1
ATOM 1079 O O . ASP A 1 135 ? 13.229 -8.313 -13.617 1.00 57.19 135 ASP A O 1
ATOM 1083 N N . PHE A 1 136 ? 13.806 -7.085 -11.829 1.00 56.50 136 PHE A N 1
ATOM 1084 C CA . PHE A 1 136 ? 15.033 -6.523 -12.402 1.00 56.50 136 PHE A CA 1
ATOM 1085 C C . PHE A 1 136 ? 16.195 -7.540 -12.467 1.00 56.50 136 PHE A C 1
ATOM 1087 O O . PHE A 1 136 ? 17.292 -7.192 -12.899 1.00 56.50 136 PHE A O 1
ATOM 1094 N N . SER A 1 137 ? 15.976 -8.800 -12.070 1.00 48.69 137 SER A N 1
ATOM 1095 C CA . SER A 1 137 ? 17.003 -9.853 -11.971 1.00 48.69 137 SER A CA 1
ATOM 1096 C C . SER A 1 137 ? 17.585 -10.346 -13.303 1.00 48.69 137 SER A C 1
ATOM 1098 O O . SER A 1 137 ? 18.423 -11.239 -13.271 1.00 48.69 137 SER A O 1
ATOM 1100 N N . LEU A 1 138 ? 17.192 -9.804 -14.462 1.00 41.34 138 LEU A N 1
ATOM 1101 C CA . LEU A 1 138 ? 17.736 -10.259 -15.752 1.00 41.34 138 LEU A CA 1
ATOM 1102 C C . LEU A 1 138 ? 18.881 -9.410 -16.332 1.00 41.34 138 LEU A C 1
ATOM 1104 O O . LEU A 1 138 ? 19.411 -9.797 -17.363 1.00 41.34 138 LEU A O 1
ATOM 1108 N N . ASN A 1 139 ? 19.279 -8.296 -15.704 1.00 42.31 139 ASN A N 1
ATOM 1109 C CA . ASN A 1 139 ? 20.304 -7.390 -16.256 1.00 42.31 139 ASN A CA 1
ATOM 1110 C C . ASN A 1 139 ? 21.371 -6.946 -15.229 1.00 42.31 139 ASN A C 1
ATOM 1112 O O . ASN A 1 139 ? 21.732 -5.768 -15.174 1.00 42.31 139 ASN A O 1
ATOM 1116 N N . ARG A 1 140 ? 21.887 -7.867 -14.407 1.00 37.91 140 ARG A N 1
ATOM 1117 C CA . ARG A 1 140 ? 23.188 -7.695 -13.735 1.00 37.91 140 ARG A CA 1
ATOM 1118 C C . ARG A 1 140 ? 24.066 -8.909 -13.947 1.00 37.91 140 ARG A C 1
ATOM 1120 O O . ARG A 1 140 ? 23.513 -10.025 -13.866 1.00 37.91 140 ARG A O 1
#

Secondary structure (DSSP, 8-state):
-PPP-HHHHHHHHHHHHHHHHHHHHTT--EEEE---GGGHHHHHHHHHHHT----GGGGSTTTTTTTTS--EEE-SS-EEE---PPPPSEEEES--SS--HHHHHHHHTT--EEE---TTS-HHHHTT--BS----TT--